Protein AF-F4Q6T4-F1 (afdb_monomer)

Secondary structure (DSSP, 8-state):
-PPPP----TTHHHHHHHS--PPPP--TT--TTTTT--HHHHHHHHHHHHH-------TT-----PPPP--PPP-

Foldseek 3Di:
DDDDDPDDPPCVVVVCPPVDPDDDDDDPCPPVVVVPDPPVVVVVVVVCVVPPDPDPDDPPDPPDPDPDPPDDDDD

pLDDT: mean 76.81, std 16.9, range [45.44, 96.62]

Radius of gyration: 28.97 Å; Cα contacts (8 Å, |Δi|>4): 6; chains: 1; bounding box: 29×60×88 Å

InterPro domains:
  IPR002673 Large ribosomal subunit protein eL29 [PF01779] (3-44)
  IPR002673 Large ribosomal subunit protein eL29 [PTHR12884] (1-55)

Structure (mmCIF, N/CA/C/O backbone):
data_AF-F4Q6T4-F1
#
_entry.id   AF-F4Q6T4-F1
#
loop_
_atom_site.group_PDB
_atom_site.id
_atom_site.type_symbol
_atom_site.label_atom_id
_atom_site.label_alt_id
_atom_site.label_comp_id
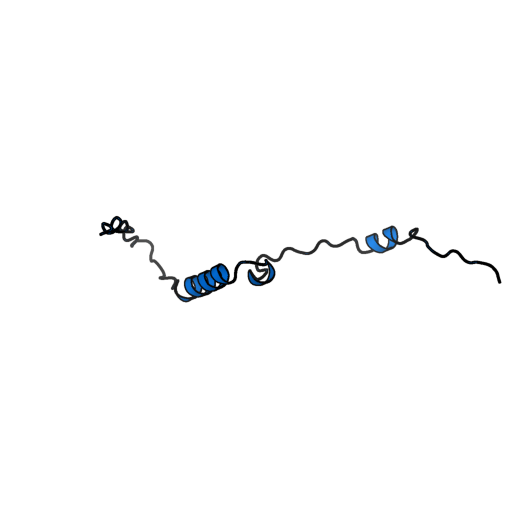_atom_s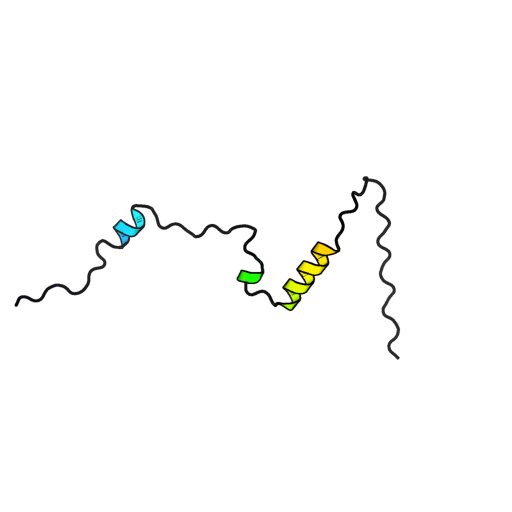ite.label_asym_id
_atom_site.label_entity_id
_atom_site.label_seq_id
_atom_site.pdbx_PDB_ins_code
_atom_site.Cartn_x
_atom_site.Cartn_y
_atom_site.Cartn_z
_atom_site.occupancy
_atom_site.B_iso_or_equiv
_atom_site.auth_seq_id
_atom_site.auth_comp_id
_atom_site.auth_asym_id
_atom_site.auth_atom_id
_atom_site.pdbx_PDB_model_num
ATOM 1 N N . MET A 1 1 ? 4.424 -31.226 -39.469 1.00 77.88 1 MET A N 1
ATOM 2 C CA . MET A 1 1 ? 4.116 -30.030 -38.651 1.00 77.88 1 MET A CA 1
ATOM 3 C C . MET A 1 1 ? 5.409 -29.500 -38.057 1.00 77.88 1 MET A C 1
ATOM 5 O O . MET A 1 1 ? 6.112 -30.263 -37.407 1.00 77.88 1 MET A O 1
ATOM 9 N N . ALA A 1 2 ? 5.757 -28.240 -38.313 1.00 85.12 2 ALA A N 1
ATOM 10 C CA . ALA A 1 2 ? 6.953 -27.639 -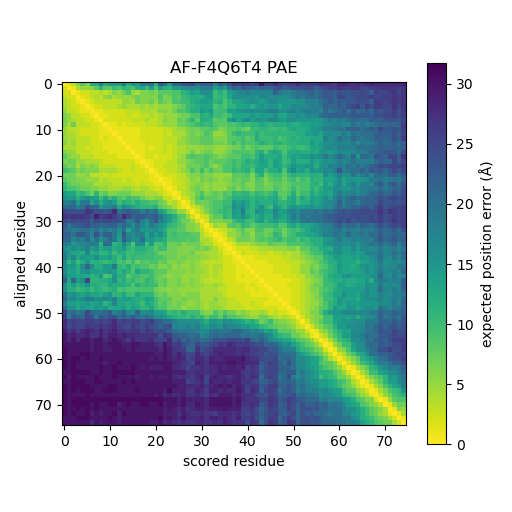37.728 1.00 85.12 2 ALA A CA 1
ATOM 11 C C . ALA A 1 2 ? 6.667 -27.203 -36.282 1.00 85.12 2 ALA A C 1
ATOM 13 O O . ALA A 1 2 ? 5.626 -26.606 -36.009 1.00 85.12 2 ALA A O 1
ATOM 14 N N . LYS A 1 3 ? 7.575 -27.519 -35.354 1.00 91.56 3 LYS A N 1
ATOM 15 C CA . LYS A 1 3 ? 7.459 -27.097 -33.952 1.00 91.56 3 LYS A CA 1
ATOM 16 C C . LYS A 1 3 ? 7.743 -25.597 -33.846 1.00 91.56 3 LYS A C 1
ATOM 18 O O . LYS A 1 3 ? 8.751 -25.129 -34.370 1.00 91.56 3 LYS A O 1
ATOM 23 N N . SER A 1 4 ? 6.880 -24.860 -33.154 1.00 92.50 4 SER A N 1
ATOM 24 C CA . SER A 1 4 ? 7.084 -23.446 -32.831 1.00 92.50 4 SER A CA 1
ATOM 25 C C . SER A 1 4 ? 7.776 -23.281 -31.470 1.00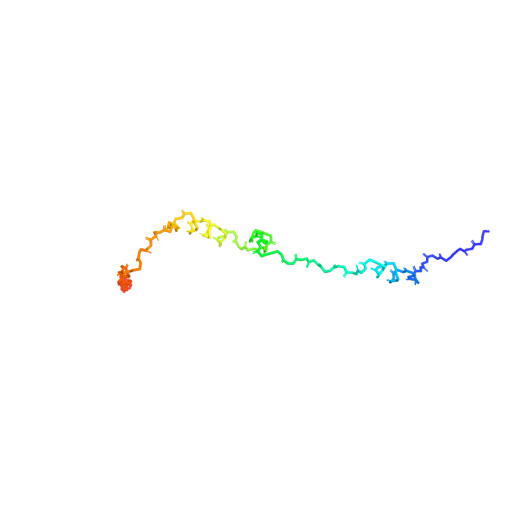 92.50 4 SER A C 1
ATOM 27 O O . SER A 1 4 ? 7.956 -24.237 -30.712 1.00 92.50 4 SER A O 1
ATOM 29 N N . LYS A 1 5 ? 8.221 -22.059 -31.160 1.00 93.31 5 LYS A N 1
ATOM 30 C CA . LYS A 1 5 ? 8.811 -21.735 -29.857 1.00 93.31 5 LYS A CA 1
ATOM 31 C C . LYS A 1 5 ? 7.710 -21.547 -28.811 1.00 93.31 5 LYS A C 1
ATOM 33 O O . LYS A 1 5 ? 6.831 -20.713 -28.987 1.00 93.31 5 LYS A O 1
ATOM 38 N N . ASN A 1 6 ? 7.817 -22.268 -27.696 1.00 92.12 6 ASN A N 1
ATOM 39 C CA . ASN A 1 6 ? 6.768 -22.324 -26.671 1.00 92.12 6 ASN A CA 1
ATOM 40 C C . ASN A 1 6 ? 6.809 -21.170 -25.644 1.00 92.12 6 ASN A C 1
ATOM 42 O O . ASN A 1 6 ? 5.831 -20.958 -24.936 1.00 92.12 6 ASN A O 1
ATOM 46 N N . HIS A 1 7 ? 7.917 -20.420 -25.529 1.00 95.00 7 HIS A N 1
ATOM 47 C CA . HIS A 1 7 ? 8.054 -19.346 -24.532 1.00 95.00 7 HIS A CA 1
ATOM 48 C C . HIS A 1 7 ? 9.055 -18.250 -24.948 1.00 95.00 7 HIS A C 1
ATOM 50 O O . HIS A 1 7 ? 10.091 -18.541 -25.555 1.00 95.00 7 HIS A O 1
ATOM 56 N N . SER A 1 8 ? 8.758 -16.988 -24.605 1.00 94.50 8 SER A N 1
ATOM 57 C CA . SER A 1 8 ? 9.656 -15.839 -24.793 1.00 94.50 8 SER A CA 1
ATOM 58 C C . SER A 1 8 ? 9.327 -14.674 -23.847 1.00 94.50 8 SER A C 1
ATOM 60 O O . SER A 1 8 ? 8.193 -14.185 -23.807 1.00 94.50 8 SER A O 1
ATOM 62 N N . THR A 1 9 ? 10.350 -14.170 -23.153 1.00 96.00 9 THR A N 1
ATOM 63 C CA . THR A 1 9 ? 10.272 -12.978 -22.281 1.00 96.00 9 THR A CA 1
ATOM 64 C C . THR A 1 9 ? 10.825 -11.715 -22.963 1.00 96.00 9 THR A C 1
ATOM 66 O O . THR A 1 9 ? 10.733 -10.621 -22.416 1.00 96.00 9 THR A O 1
ATOM 69 N N . HIS A 1 10 ? 11.317 -11.832 -24.204 1.00 96.62 10 HIS A N 1
ATOM 70 C CA . HIS A 1 10 ? 12.111 -10.812 -24.910 1.00 96.62 10 HIS A CA 1
ATOM 71 C C . HIS A 1 10 ? 11.510 -9.395 -24.904 1.00 96.62 10 HIS A C 1
ATOM 73 O O . HIS A 1 10 ? 12.223 -8.405 -24.815 1.00 96.62 10 HIS A O 1
ATOM 79 N N . HIS A 1 11 ? 10.185 -9.277 -24.998 1.00 96.06 11 HIS A N 1
ATOM 80 C CA . HIS A 1 11 ? 9.505 -7.980 -25.076 1.00 96.06 11 HIS A CA 1
ATOM 81 C C . HIS A 1 11 ? 8.675 -7.656 -23.819 1.00 96.06 11 HIS A C 1
ATOM 83 O O . HIS A 1 11 ? 7.913 -6.692 -23.795 1.00 96.06 11 HIS A O 1
ATOM 89 N N . GLN A 1 12 ? 8.778 -8.455 -22.756 1.00 95.31 12 GLN A N 1
ATOM 90 C CA . GLN A 1 12 ? 7.967 -8.234 -21.553 1.00 95.31 12 GLN A CA 1
ATOM 91 C C . GLN A 1 12 ? 8.443 -6.993 -20.800 1.00 95.31 12 GLN A C 1
ATOM 93 O O . GLN A 1 12 ? 7.648 -6.092 -20.543 1.00 95.31 12 GLN A O 1
ATOM 98 N N . GLU A 1 13 ? 9.749 -6.876 -20.563 1.00 95.69 13 GLU A N 1
ATOM 99 C CA . GLU A 1 13 ? 10.329 -5.726 -19.865 1.00 95.69 13 GLU A CA 1
ATOM 100 C C . GLU A 1 13 ? 10.077 -4.423 -20.618 1.00 95.69 13 GLU A C 1
ATOM 102 O O . GLU A 1 13 ? 9.595 -3.453 -20.034 1.00 95.69 13 GLU A O 1
ATOM 107 N N . ARG A 1 14 ? 10.289 -4.401 -21.939 1.00 95.94 14 ARG A N 1
ATOM 108 C CA . ARG A 1 14 ? 10.033 -3.196 -22.734 1.00 95.94 14 ARG A CA 1
ATOM 109 C C . ARG A 1 14 ? 8.559 -2.786 -22.687 1.00 95.94 14 ARG A C 1
ATOM 111 O O . ARG A 1 14 ? 8.295 -1.592 -22.614 1.00 95.94 14 ARG A O 1
ATOM 118 N N . LYS A 1 15 ? 7.594 -3.723 -22.703 1.00 96.00 15 LYS A N 1
ATOM 119 C CA . LYS A 1 15 ? 6.159 -3.395 -22.526 1.00 96.00 15 LYS A CA 1
ATOM 120 C C . LYS A 1 15 ? 5.873 -2.815 -21.149 1.00 96.00 15 LYS A C 1
ATOM 122 O O . LYS A 1 15 ? 5.196 -1.794 -21.072 1.00 96.00 15 LYS A O 1
ATOM 127 N N . ASN A 1 16 ? 6.409 -3.432 -20.100 1.00 95.19 16 ASN A N 1
ATOM 128 C CA . ASN A 1 16 ? 6.188 -3.003 -18.720 1.00 95.19 16 ASN A CA 1
ATOM 129 C C . ASN A 1 16 ? 6.694 -1.571 -18.487 1.00 95.19 16 ASN A C 1
ATOM 131 O O . ASN A 1 16 ? 6.071 -0.800 -17.761 1.00 95.19 16 ASN A O 1
ATOM 135 N N . HIS A 1 17 ? 7.781 -1.186 -19.160 1.00 96.38 17 HIS A N 1
ATOM 136 C CA . HIS A 1 17 ? 8.367 0.146 -19.037 1.00 96.38 17 HIS A CA 1
ATOM 137 C C . HIS A 1 17 ? 7.800 1.191 -20.012 1.00 96.38 17 HIS A C 1
ATOM 139 O O . HIS A 1 17 ? 8.044 2.371 -19.785 1.00 96.38 17 HIS A O 1
ATOM 145 N N . ARG A 1 18 ? 6.987 0.829 -21.027 1.00 95.56 18 ARG A N 1
ATOM 146 C CA . ARG A 1 18 ? 6.358 1.822 -21.938 1.00 95.56 18 ARG A CA 1
ATOM 147 C C . ARG A 1 18 ? 5.556 2.883 -21.183 1.00 95.56 18 ARG A C 1
ATOM 149 O O . ARG A 1 18 ? 5.650 4.059 -21.504 1.00 95.56 18 ARG A O 1
ATOM 156 N N . ASN A 1 19 ? 4.804 2.455 -20.171 1.00 92.69 19 ASN A N 1
ATOM 157 C CA . ASN A 1 19 ? 4.005 3.334 -19.310 1.00 92.69 19 ASN A CA 1
ATOM 158 C C . ASN A 1 19 ? 4.633 3.51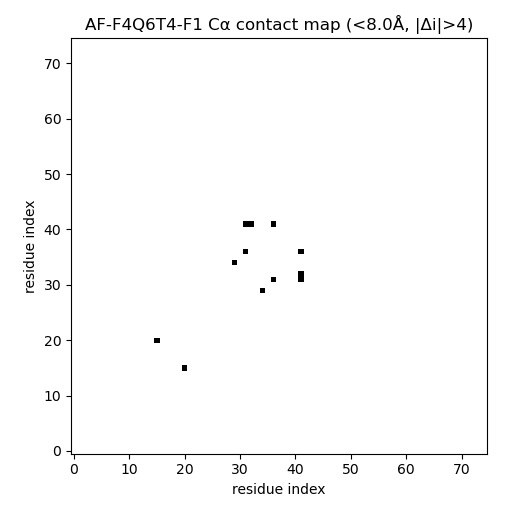1 -17.911 1.00 92.69 19 ASN A C 1
ATOM 160 O O . ASN A 1 19 ? 4.081 4.209 -17.054 1.00 92.69 19 ASN A O 1
ATOM 164 N N . GLY A 1 20 ? 5.792 2.880 -17.686 1.00 94.94 20 GLY A N 1
ATOM 165 C CA . GLY A 1 20 ? 6.452 2.743 -16.391 1.00 94.94 20 GLY A CA 1
ATOM 166 C C . GLY A 1 20 ? 5.723 1.798 -15.428 1.00 94.94 20 GLY A C 1
ATOM 167 O O . GLY A 1 20 ? 4.494 1.749 -15.373 1.00 94.94 20 GLY A O 1
ATOM 168 N N . ILE A 1 21 ? 6.491 1.087 -14.601 1.00 95.00 21 ILE A N 1
ATOM 169 C CA . ILE A 1 21 ? 5.948 0.258 -13.519 1.00 95.00 21 ILE A CA 1
ATOM 170 C C . ILE A 1 21 ? 5.516 1.188 -12.378 1.00 95.00 21 ILE A C 1
ATOM 172 O O . ILE A 1 21 ? 6.348 1.761 -11.672 1.00 95.00 21 ILE A O 1
ATOM 176 N N . LYS A 1 22 ? 4.204 1.389 -12.215 1.00 93.00 22 LYS A N 1
ATOM 177 C CA . LYS A 1 22 ? 3.657 2.267 -11.173 1.00 93.00 22 LYS A CA 1
ATOM 178 C C . LYS A 1 22 ? 3.666 1.557 -9.820 1.00 93.00 22 LYS A C 1
ATOM 180 O O . LYS A 1 22 ? 3.138 0.457 -9.688 1.00 93.00 22 LYS A O 1
ATOM 185 N N . LYS A 1 23 ? 4.236 2.211 -8.805 1.00 90.88 23 LYS A N 1
ATOM 186 C CA . LYS A 1 23 ? 4.131 1.764 -7.410 1.00 90.88 23 LYS A CA 1
ATOM 187 C C . LYS A 1 23 ? 2.724 2.073 -6.877 1.00 90.88 23 LYS A C 1
ATOM 189 O O . LYS A 1 23 ? 2.168 3.109 -7.252 1.00 90.88 23 LYS A O 1
ATOM 194 N N . PRO A 1 24 ? 2.143 1.225 -6.010 1.00 87.19 24 PRO A N 1
ATOM 195 C CA . PRO A 1 24 ? 0.888 1.558 -5.349 1.00 87.19 24 PRO A CA 1
ATOM 196 C C . PRO A 1 24 ? 1.076 2.822 -4.503 1.00 87.19 24 PRO A C 1
ATOM 198 O O . PRO A 1 24 ? 2.068 2.970 -3.789 1.00 87.19 24 PRO A O 1
ATOM 201 N N . VAL A 1 25 ? 0.129 3.751 -4.600 1.00 86.25 25 VAL A N 1
ATOM 202 C CA . VAL A 1 25 ? 0.134 4.967 -3.783 1.00 86.25 25 VAL A CA 1
ATOM 203 C C . VAL A 1 25 ? -0.351 4.601 -2.382 1.00 86.25 25 VAL A C 1
ATOM 205 O O . VAL A 1 25 ? -1.487 4.151 -2.236 1.00 86.25 25 VAL A O 1
ATOM 208 N N . SER A 1 26 ? 0.486 4.818 -1.363 1.00 77.56 26 SER A N 1
ATOM 209 C CA . SER A 1 26 ? 0.072 4.699 0.040 1.00 77.56 26 SER A CA 1
ATOM 210 C C . SER A 1 26 ? -0.912 5.822 0.360 1.00 77.56 26 SER A C 1
ATOM 212 O O . SER A 1 26 ? -0.549 7.001 0.334 1.00 77.56 26 SER A O 1
ATOM 214 N N . LYS A 1 27 ? -2.182 5.483 0.598 1.00 77.44 27 LYS A N 1
ATOM 215 C CA . LYS A 1 27 ? -3.192 6.474 0.975 1.00 77.44 27 LYS A CA 1
ATOM 216 C C . LYS A 1 27 ? -3.159 6.625 2.501 1.00 77.44 27 LYS A C 1
ATOM 218 O O . LYS A 1 27 ? -3.281 5.628 3.206 1.00 77.44 27 LYS A O 1
ATOM 223 N N . PRO A 1 28 ? -3.113 7.852 3.058 1.00 70.25 28 PRO A N 1
ATOM 224 C CA . PRO A 1 28 ? -3.028 8.083 4.510 1.00 70.25 28 PRO A CA 1
ATOM 225 C C . PRO A 1 28 ? -4.266 7.625 5.313 1.00 70.25 28 PRO A C 1
ATOM 227 O O . PRO A 1 28 ? -4.360 7.875 6.512 1.00 70.25 28 PRO A O 1
ATOM 230 N N . LYS A 1 29 ? -5.249 6.988 4.667 1.00 61.50 29 LYS A N 1
ATOM 231 C CA . LYS A 1 29 ? -6.497 6.506 5.270 1.00 61.50 29 LYS A CA 1
ATOM 232 C C . LYS A 1 29 ? -6.857 5.104 4.793 1.00 61.50 29 LYS A C 1
ATOM 234 O O . LYS A 1 29 ? -8.045 4.798 4.673 1.00 61.50 29 LYS A O 1
ATOM 239 N N . ASP A 1 30 ? -5.871 4.256 4.520 1.00 57.94 30 ASP A N 1
ATOM 240 C CA . ASP A 1 30 ? -6.166 2.833 4.421 1.00 57.94 30 ASP A CA 1
ATOM 241 C C . ASP A 1 30 ? -6.833 2.424 5.733 1.00 57.94 30 ASP A C 1
ATOM 243 O O . ASP A 1 30 ? -6.338 2.679 6.836 1.00 57.94 30 ASP A O 1
ATOM 247 N N . SER A 1 31 ? -8.079 1.967 5.616 1.00 65.25 31 SER A N 1
ATOM 248 C CA . SER A 1 31 ? -8.898 1.715 6.786 1.00 65.25 31 SER A CA 1
ATOM 249 C C . SER A 1 31 ? -8.150 0.694 7.645 1.00 65.25 31 SER A C 1
ATOM 251 O O . SER A 1 31 ? -7.691 -0.322 7.129 1.00 65.25 31 SER A O 1
ATOM 253 N N . LEU A 1 32 ? -8.011 0.942 8.954 1.00 67.50 32 LEU A N 1
ATOM 254 C CA . LEU A 1 32 ? -7.315 0.009 9.859 1.00 67.50 32 LEU A CA 1
ATOM 255 C C . LEU A 1 32 ? -7.868 -1.433 9.762 1.00 67.50 32 LEU A C 1
ATOM 257 O O . LEU A 1 32 ? -7.209 -2.381 10.170 1.00 67.50 32 LEU A O 1
ATOM 261 N N . LYS A 1 33 ? -9.067 -1.597 9.189 1.00 65.69 33 LYS A N 1
ATOM 262 C CA . LYS A 1 33 ? -9.687 -2.877 8.846 1.00 65.69 33 LYS A CA 1
ATOM 263 C C . LYS A 1 33 ? -8.908 -3.677 7.791 1.00 65.69 33 LYS A C 1
ATOM 265 O O . LYS A 1 33 ? -8.859 -4.893 7.900 1.00 65.69 33 LYS A O 1
ATOM 270 N N . HIS A 1 34 ? -8.307 -3.030 6.791 1.00 64.69 34 HIS A N 1
ATOM 271 C CA . HIS A 1 34 ? -7.515 -3.701 5.747 1.00 64.69 34 HIS A CA 1
ATOM 272 C C . HIS A 1 34 ? -6.061 -3.951 6.163 1.00 64.69 34 HIS A C 1
ATOM 274 O O . HIS A 1 34 ? -5.369 -4.725 5.514 1.00 64.69 34 HIS A O 1
ATOM 280 N N . ALA A 1 35 ? -5.615 -3.342 7.265 1.00 74.94 35 ALA A N 1
ATOM 281 C CA . ALA A 1 35 ? -4.285 -3.540 7.836 1.00 74.94 35 ALA A CA 1
ATOM 282 C C . ALA A 1 35 ? -4.200 -4.760 8.780 1.00 74.94 35 ALA A C 1
ATOM 284 O O . ALA A 1 35 ? -3.198 -4.926 9.469 1.00 74.94 35 ALA A O 1
ATOM 285 N N . GLY A 1 36 ? -5.252 -5.591 8.856 1.00 81.50 36 GLY A N 1
ATOM 286 C CA . GLY A 1 36 ? -5.266 -6.792 9.702 1.00 81.50 36 GLY A CA 1
ATOM 287 C C . GLY A 1 36 ? -5.215 -6.498 11.205 1.00 81.50 36 GLY A C 1
ATOM 288 O O . GLY A 1 36 ? -4.803 -7.347 11.989 1.00 81.50 36 GLY A O 1
ATOM 289 N N . VAL A 1 37 ? -5.604 -5.289 11.617 1.00 85.31 37 VAL A N 1
ATOM 290 C CA . VAL A 1 37 ? -5.589 -4.881 13.024 1.00 85.31 37 VAL A CA 1
ATOM 291 C C . VAL A 1 37 ? -6.622 -5.684 13.811 1.00 85.31 37 VAL A C 1
ATOM 293 O O . VAL A 1 37 ? -7.754 -5.858 13.356 1.00 85.31 37 VAL A O 1
ATOM 296 N N . ASP A 1 38 ? -6.245 -6.114 15.018 1.00 89.19 38 ASP A N 1
ATOM 297 C CA . ASP A 1 38 ? -7.122 -6.835 15.944 1.00 89.19 38 ASP A CA 1
ATOM 298 C C . ASP A 1 38 ? -8.494 -6.126 16.077 1.00 89.19 38 ASP A C 1
ATOM 300 O O . ASP A 1 38 ? -8.552 -4.927 16.406 1.00 89.19 38 ASP A O 1
ATOM 304 N N . PRO A 1 39 ? -9.615 -6.847 15.868 1.00 88.81 39 PRO A N 1
ATOM 305 C CA . PRO A 1 39 ? -10.967 -6.344 16.096 1.00 88.81 39 PRO A CA 1
ATOM 306 C C . PRO A 1 39 ? -11.165 -5.601 17.427 1.00 88.81 39 PRO A C 1
ATOM 308 O O . PRO A 1 39 ? -11.943 -4.640 17.480 1.00 88.81 39 PRO A O 1
ATOM 311 N N . LYS A 1 40 ? -10.454 -5.983 18.498 1.00 91.38 40 LYS A N 1
ATOM 312 C CA . LYS A 1 40 ? -10.512 -5.306 19.804 1.00 91.38 40 LYS A CA 1
ATOM 313 C C . LYS A 1 40 ? -9.998 -3.870 19.729 1.00 91.38 40 LYS A C 1
ATOM 315 O O . LYS A 1 40 ? -10.648 -2.952 20.240 1.00 91.38 40 LYS A O 1
ATOM 320 N N . ILE A 1 41 ? -8.875 -3.659 19.046 1.00 87.31 41 ILE A N 1
ATOM 321 C CA . ILE A 1 41 ? -8.276 -2.333 18.857 1.00 87.31 41 ILE A CA 1
ATOM 322 C C . ILE A 1 41 ? -9.179 -1.479 17.959 1.00 87.31 41 ILE A C 1
ATOM 324 O O . ILE A 1 41 ? -9.447 -0.318 18.277 1.00 87.31 41 ILE A O 1
ATOM 328 N N . LEU A 1 42 ? -9.743 -2.064 16.897 1.00 87.81 42 LEU A N 1
ATOM 329 C CA . LEU A 1 42 ? -10.699 -1.377 16.020 1.00 87.81 42 LEU A CA 1
ATOM 330 C C . LEU A 1 42 ? -11.954 -0.917 16.777 1.00 87.81 42 LEU A C 1
ATOM 332 O O . LEU A 1 42 ? -12.420 0.214 16.594 1.00 87.81 42 LEU A O 1
ATOM 336 N N . ARG A 1 43 ? -12.492 -1.772 17.657 1.00 90.06 43 ARG A N 1
ATOM 337 C CA . ARG A 1 43 ? -13.640 -1.443 18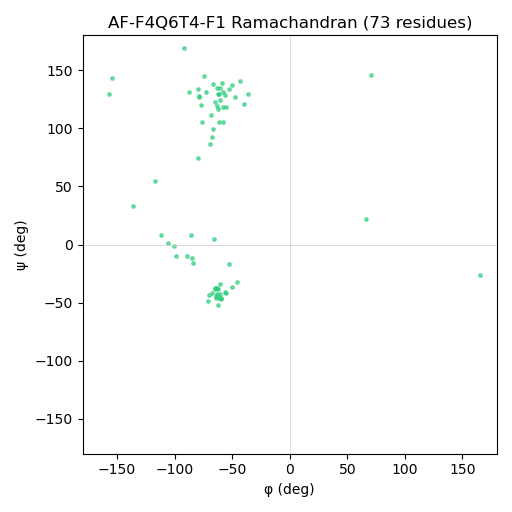.512 1.00 90.06 43 ARG A CA 1
ATOM 338 C C . ARG A 1 43 ? -13.305 -0.309 19.477 1.00 90.06 43 ARG A C 1
ATOM 340 O O . ARG A 1 43 ? -14.126 0.597 19.615 1.00 90.06 43 ARG A O 1
ATOM 347 N N . ASN A 1 44 ? -12.119 -0.332 20.086 1.00 89.81 44 ASN A N 1
ATOM 348 C CA . ASN A 1 44 ? -11.668 0.725 20.986 1.00 89.81 44 ASN A CA 1
ATOM 349 C C . ASN A 1 44 ? -11.540 2.070 20.257 1.00 89.81 44 ASN A C 1
ATOM 351 O O . ASN A 1 44 ? -12.192 3.032 20.645 1.00 89.81 44 ASN A O 1
ATOM 355 N N . ILE A 1 45 ? -10.822 2.119 19.128 1.00 87.94 45 ILE A N 1
ATOM 356 C CA . ILE A 1 45 ? -10.641 3.346 18.330 1.00 87.94 45 ILE A CA 1
ATOM 357 C C . ILE A 1 45 ? -11.990 3.952 17.923 1.00 87.94 45 ILE A C 1
ATOM 359 O O . ILE A 1 45 ? -12.169 5.170 17.986 1.00 87.94 45 ILE A O 1
ATOM 363 N N . ARG A 1 46 ? -12.962 3.116 17.526 1.00 87.56 46 ARG A N 1
ATOM 364 C CA . ARG A 1 46 ? -14.321 3.569 17.194 1.00 87.56 46 ARG A CA 1
ATOM 365 C C . ARG A 1 46 ? -14.997 4.257 18.382 1.00 87.56 46 ARG A C 1
ATOM 367 O O . ARG A 1 46 ? -15.593 5.316 18.204 1.00 87.56 46 ARG A O 1
ATOM 374 N N . LEU A 1 47 ? -14.921 3.660 19.570 1.00 90.44 47 LEU A N 1
ATOM 375 C CA . LEU A 1 47 ? -15.536 4.204 20.782 1.00 90.44 47 LEU A CA 1
ATOM 376 C C . LEU A 1 47 ? -14.817 5.470 21.261 1.00 90.44 47 LEU A C 1
ATOM 378 O O . LEU A 1 47 ? -15.480 6.464 21.548 1.00 90.44 47 LEU A O 1
ATOM 382 N N . SER A 1 48 ? -13.483 5.480 21.259 1.00 87.75 48 SER A N 1
ATOM 383 C CA . SER A 1 48 ? -12.683 6.654 21.618 1.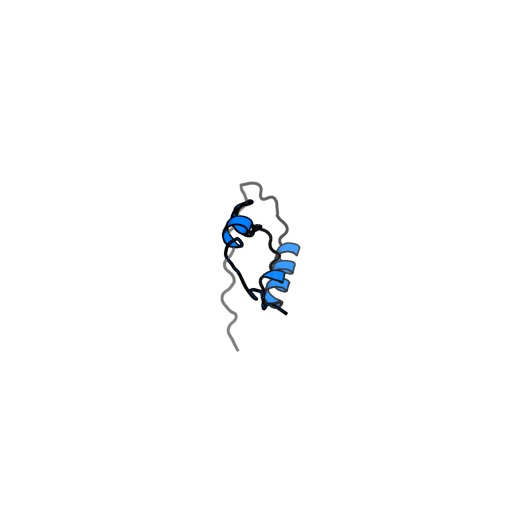00 87.75 48 SER A CA 1
ATOM 384 C C . SER A 1 48 ? -12.987 7.837 20.701 1.00 87.75 48 SER A C 1
ATOM 386 O O . SER A 1 48 ? -13.243 8.929 21.188 1.00 87.75 48 SER A O 1
ATOM 388 N N . ARG A 1 49 ? -13.042 7.631 19.377 1.00 85.56 49 ARG A N 1
ATOM 389 C CA . ARG A 1 49 ? -13.392 8.700 18.423 1.00 85.56 49 ARG A CA 1
ATOM 390 C C . ARG A 1 49 ? -14.824 9.202 18.595 1.00 85.56 49 ARG A C 1
ATOM 392 O O . ARG A 1 49 ? -15.050 10.396 18.461 1.00 85.56 49 ARG A O 1
ATOM 399 N N . LYS A 1 50 ? -15.778 8.311 18.892 1.00 87.00 50 LYS A N 1
ATOM 400 C CA . LYS A 1 50 ? -17.184 8.683 19.124 1.00 87.00 50 LYS A CA 1
ATOM 401 C C . LYS A 1 50 ? -17.347 9.558 20.372 1.00 87.00 50 LYS A C 1
ATOM 403 O O . LYS A 1 50 ? -18.158 10.477 20.367 1.00 87.00 50 LYS A O 1
ATOM 408 N N . ASN A 1 51 ? -16.586 9.259 21.423 1.00 84.12 51 ASN A N 1
ATOM 409 C CA . ASN A 1 51 ? -16.752 9.882 22.736 1.00 84.12 51 ASN A CA 1
ATOM 410 C C . ASN A 1 51 ? -15.757 11.024 23.007 1.00 84.12 51 ASN A C 1
ATOM 412 O O . ASN A 1 51 ? -15.942 11.766 23.967 1.00 84.12 51 ASN A O 1
ATOM 416 N N . ASN A 1 52 ? -14.738 11.206 22.163 1.00 79.56 52 ASN A N 1
ATOM 417 C CA . ASN A 1 52 ? -13.817 12.339 22.228 1.00 79.56 52 ASN A CA 1
ATOM 418 C C . ASN A 1 52 ? -14.463 13.583 21.596 1.00 79.56 52 ASN A C 1
ATOM 420 O O . ASN A 1 52 ? -14.161 13.969 20.464 1.00 79.56 52 ASN A O 1
ATOM 424 N N . LYS A 1 53 ? -15.418 14.177 22.320 1.00 74.56 53 LYS A N 1
ATOM 425 C CA . LYS A 1 53 ? -15.987 15.480 21.970 1.00 74.56 53 LYS A CA 1
ATOM 426 C C . LYS A 1 53 ? -14.858 16.503 22.054 1.00 74.56 53 LYS A C 1
ATOM 428 O O . LYS A 1 53 ? -14.287 16.694 23.123 1.00 74.56 53 LYS A O 1
ATOM 433 N N . ARG A 1 54 ? -14.538 17.165 20.939 1.00 67.19 54 ARG A N 1
ATOM 434 C CA . ARG A 1 54 ? -13.637 18.321 20.961 1.00 67.19 54 ARG A CA 1
ATOM 435 C C . ARG A 1 54 ? -14.364 19.421 21.723 1.00 67.19 54 ARG A C 1
ATOM 437 O O . ARG A 1 54 ? -15.245 20.065 21.162 1.00 67.19 54 ARG A O 1
ATOM 444 N N . THR A 1 55 ? -14.043 19.604 22.995 1.00 62.50 55 THR A N 1
ATOM 445 C CA . THR A 1 55 ? -14.335 20.872 23.653 1.00 62.50 55 THR A CA 1
ATOM 446 C C . THR A 1 55 ? -13.466 21.913 22.942 1.00 62.50 55 THR A C 1
ATOM 448 O O . THR A 1 55 ? -12.253 21.706 22.820 1.00 62.50 55 THR A O 1
ATOM 451 N N . PRO A 1 56 ? -14.038 22.981 22.359 1.00 56.50 56 PRO A N 1
ATOM 452 C CA . PRO A 1 56 ? -13.229 24.097 21.908 1.00 56.50 56 PRO A CA 1
ATOM 453 C C . PRO A 1 56 ? -12.659 24.745 23.169 1.00 56.50 56 PRO A C 1
ATOM 455 O O . PRO A 1 56 ? -13.320 25.558 23.802 1.00 56.50 56 PRO A O 1
ATOM 458 N N . TYR A 1 57 ? -11.464 24.326 23.585 1.00 50.19 57 TYR A N 1
ATOM 459 C CA . TYR A 1 57 ? -10.736 25.070 24.599 1.00 50.19 57 TYR A CA 1
ATOM 460 C C . TYR A 1 57 ? -10.447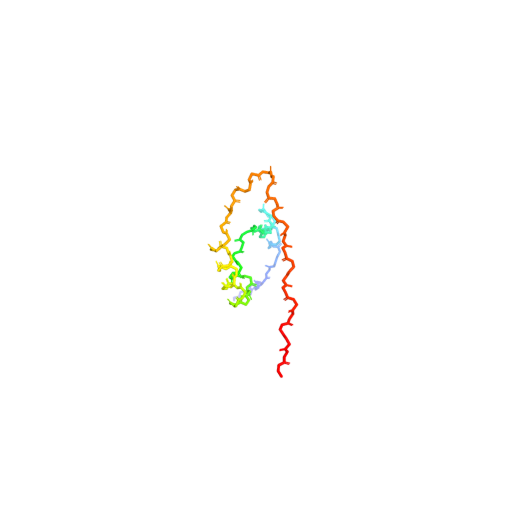 26.452 24.024 1.00 50.19 57 TYR A C 1
ATOM 462 O O . TYR A 1 57 ? -9.732 26.596 23.026 1.00 50.19 57 TYR A O 1
ATOM 470 N N . VAL A 1 58 ? -11.018 27.464 24.666 1.00 49.84 58 VAL A N 1
ATOM 471 C CA . VAL A 1 58 ? -10.462 28.808 24.634 1.00 49.84 58 VAL A CA 1
ATOM 472 C C . VAL A 1 58 ? -9.088 28.684 25.302 1.00 49.84 58 VAL A C 1
ATOM 474 O O . VAL A 1 58 ? -8.917 27.953 26.275 1.00 49.84 58 VAL A O 1
ATOM 477 N N . ARG A 1 59 ? -8.042 29.281 24.726 1.00 45.44 59 ARG A N 1
ATOM 478 C CA . ARG A 1 59 ? -6.715 29.265 25.359 1.00 45.44 59 ARG A CA 1
ATOM 479 C C . ARG A 1 59 ? -6.827 29.974 26.717 1.00 45.44 59 ARG A C 1
ATOM 481 O O . ARG A 1 59 ? -6.924 31.194 26.731 1.00 45.44 59 ARG A O 1
ATOM 488 N N . GLY A 1 60 ? -6.815 29.224 27.820 1.00 52.88 60 GLY A N 1
ATOM 489 C CA . GLY A 1 60 ? -6.837 29.782 29.181 1.00 52.88 60 GLY A CA 1
ATOM 490 C C . GLY A 1 60 ? -7.173 28.782 30.291 1.00 52.88 60 GLY A C 1
ATOM 491 O O . GLY A 1 60 ? -6.706 28.927 31.412 1.00 52.88 60 GLY A O 1
ATOM 492 N N . ASP A 1 61 ? -7.909 27.724 29.973 1.00 47.16 61 ASP A N 1
ATOM 493 C CA . ASP A 1 61 ? -8.464 26.778 30.942 1.00 47.16 61 ASP A CA 1
ATOM 494 C C . ASP A 1 61 ? -7.892 25.363 30.752 1.00 47.16 61 ASP A C 1
ATOM 496 O O . ASP A 1 61 ? -8.611 24.371 30.660 1.00 47.16 61 ASP A O 1
ATOM 500 N N . LEU A 1 62 ? -6.557 25.236 30.759 1.00 56.00 62 LEU A N 1
ATOM 501 C CA . LEU A 1 62 ? -5.947 23.963 31.159 1.00 56.00 62 LEU A CA 1
ATOM 502 C C . LEU A 1 62 ? -6.194 23.775 32.663 1.00 56.00 62 LEU A C 1
ATOM 504 O O . LEU A 1 62 ? -5.360 24.115 33.499 1.00 56.00 62 LEU A O 1
ATOM 508 N N . GLN A 1 63 ? -7.345 23.207 33.022 1.00 54.75 63 GLN A N 1
ATOM 509 C CA . GLN A 1 63 ? -7.447 22.518 34.302 1.00 54.75 63 GLN A CA 1
ATOM 510 C C . GLN A 1 63 ? -6.391 21.410 34.308 1.00 54.75 63 GLN A C 1
ATOM 512 O O . GLN A 1 63 ? -6.402 20.516 33.460 1.00 54.75 63 GLN A O 1
ATOM 517 N N . VAL A 1 64 ? -5.457 21.517 35.254 1.00 53.50 64 VAL A N 1
ATOM 518 C CA . VAL A 1 64 ? -4.461 20.501 35.603 1.00 53.50 64 VAL A CA 1
ATOM 519 C C . VAL A 1 64 ? -5.126 19.127 35.562 1.00 53.50 64 VAL A C 1
ATOM 521 O O . VAL A 1 64 ? -6.102 18.891 36.277 1.00 53.50 64 VAL A O 1
ATOM 524 N N . GLN A 1 65 ? -4.614 18.218 34.728 1.00 52.81 65 GLN A N 1
ATOM 525 C CA . GLN A 1 65 ? -4.997 16.813 34.816 1.00 52.81 65 GLN A CA 1
ATOM 526 C C . GLN A 1 65 ? -4.640 16.349 36.231 1.00 52.81 65 GLN A C 1
ATOM 528 O O . GLN A 1 65 ? -3.463 16.210 36.561 1.00 52.81 65 GLN A O 1
ATOM 533 N N . LYS A 1 66 ? -5.641 16.179 37.102 1.00 50.12 66 LYS A N 1
ATOM 534 C CA . LYS A 1 66 ? -5.406 15.605 38.427 1.00 50.12 66 LYS A CA 1
ATOM 535 C C . LYS A 1 66 ? -4.881 14.179 38.218 1.00 50.12 66 LYS A C 1
ATOM 537 O O . LYS A 1 66 ? -5.503 13.441 37.448 1.00 50.12 66 LYS A O 1
ATOM 542 N N . PRO A 1 67 ? -3.760 13.780 38.847 1.00 52.72 67 PRO A N 1
ATOM 543 C CA . PRO A 1 67 ? -3.278 12.413 38.728 1.00 52.72 67 PRO A CA 1
ATOM 544 C C . PRO A 1 67 ? -4.359 11.454 39.232 1.00 52.72 67 PRO A C 1
ATOM 546 O O . PRO A 1 67 ? -5.037 11.730 40.226 1.00 52.72 67 PRO A O 1
ATOM 549 N N . HIS A 1 68 ? -4.536 10.343 38.516 1.00 47.41 68 HIS A N 1
ATOM 550 C CA . HIS A 1 68 ? -5.432 9.274 38.937 1.00 47.41 68 HIS A CA 1
ATOM 551 C C . HIS A 1 68 ? -5.081 8.848 40.372 1.00 47.41 68 HIS A C 1
ATOM 553 O O . HIS A 1 68 ? -3.894 8.659 40.655 1.00 47.41 68 HIS A O 1
ATOM 559 N N . PRO A 1 69 ? -6.073 8.694 41.274 1.00 53.59 69 PRO A N 1
ATOM 560 C CA . PRO A 1 69 ? -5.813 8.174 42.605 1.00 53.59 69 PRO A CA 1
ATOM 561 C C . PRO A 1 69 ? -5.141 6.811 42.455 1.00 53.59 69 PRO A C 1
ATOM 563 O O . PRO A 1 69 ? -5.585 5.955 41.685 1.00 53.59 69 PRO A O 1
ATOM 566 N N . THR A 1 70 ? -4.016 6.675 43.145 1.00 56.78 70 THR A N 1
ATOM 567 C CA . THR A 1 70 ? -3.229 5.456 43.274 1.00 56.78 70 THR A CA 1
ATOM 568 C C . THR A 1 70 ? -4.133 4.247 43.509 1.00 56.78 70 THR A C 1
ATOM 570 O O . THR A 1 70 ? -5.152 4.334 44.194 1.00 56.78 70 THR A O 1
ATOM 573 N N . ALA A 1 71 ? -3.763 3.133 42.873 1.00 55.59 71 ALA A N 1
ATOM 574 C CA . ALA A 1 71 ? -4.473 1.861 42.887 1.00 55.59 71 ALA A CA 1
ATOM 575 C C . ALA A 1 71 ? -5.115 1.552 44.249 1.00 55.59 71 ALA A C 1
ATOM 577 O O . ALA A 1 71 ? -4.447 1.596 45.282 1.00 55.59 71 ALA A O 1
ATOM 578 N N . ALA A 1 72 ? -6.407 1.213 44.228 1.00 60.06 72 ALA A N 1
ATOM 579 C CA . ALA A 1 72 ? -7.105 0.701 45.399 1.00 60.06 72 ALA A CA 1
ATOM 580 C C . ALA A 1 72 ? -6.298 -0.453 46.028 1.00 60.06 72 ALA A C 1
ATOM 582 O O . ALA A 1 72 ? -5.786 -1.298 45.280 1.00 60.06 72 ALA A O 1
ATOM 583 N N . PRO A 1 73 ? -6.173 -0.520 47.367 1.00 59.72 73 PRO A N 1
ATOM 584 C CA . PRO A 1 73 ? -5.502 -1.639 48.006 1.00 59.72 73 PRO A CA 1
ATOM 585 C C . PRO A 1 73 ? -6.253 -2.922 47.642 1.00 59.72 73 PRO A C 1
ATOM 587 O O . PRO A 1 73 ? -7.469 -3.023 47.824 1.00 59.72 73 PRO A O 1
ATOM 590 N N . LYS A 1 74 ? -5.529 -3.888 47.068 1.00 62.78 74 LYS A N 1
ATOM 591 C CA . LYS A 1 74 ? -6.058 -5.236 46.864 1.00 62.78 74 LYS A CA 1
ATOM 592 C C . LYS A 1 74 ? -6.371 -5.819 48.246 1.00 62.78 74 LYS A C 1
ATOM 594 O O . LYS A 1 74 ? -5.528 -5.720 49.136 1.00 62.78 74 LYS A O 1
ATOM 599 N N . LYS A 1 75 ? -7.587 -6.345 48.405 1.00 54.47 75 LYS A N 1
ATOM 600 C CA . LYS A 1 75 ? -7.966 -7.159 49.566 1.00 54.47 75 LYS A CA 1
ATOM 601 C C . LYS A 1 75 ? -7.146 -8.441 49.604 1.00 54.47 75 LYS A C 1
ATOM 603 O O . LYS A 1 75 ? -6.832 -8.944 48.500 1.00 54.47 75 LYS A O 1
#

Sequence (75 aa):
MAKSKNHSTHHQERKNHRNGIKKPVSKPKDSLKHAGVDPKILRNIRLSRKNNKRTPYVRGDLQVQKPHPTAAPKK

Solvent-accessible surface area (backbone atoms only — not comparable to full-atom values): 5437 Å² total; per-residue (Å²): 135,86,84,76,87,90,81,82,66,88,62,50,64,62,58,50,52,72,82,47,81,78,76,87,79,87,61,101,70,68,54,60,75,80,72,73,53,56,68,67,58,56,55,46,53,56,52,51,62,72,68,58,69,81,72,84,73,63,95,84,72,81,72,74,82,73,76,77,80,73,79,78,83,80,128

Organism: Cavenderia fasciculata (NCBI:txid261658)

Mean predicted aligned error: 14.8 Å

=== Feature glossary ===
A reading guide for the features in this record.

Start from the sequence.

  · This is the polypeptide sequence — one letter per residue, N-terminus first. Length ranges from a few dozen residues for small domains to over a thousand for large multi-domain proteins.

Fold it, and you get atomic coordinates and the backbone conformation that goes with them.

  · Structure coordinates are given as an mmCIF _atom_site loop: one row per atom with element, residue name, chain id, sequence number, and x/y/z position in Å. Only the four main-chain atoms per residue are included here; side chains are omitted to keep the record compact.

  · Backbone dihedral angles. Every residue except chain termini has a φ (preceding-C → N → Cα → C) and a ψ (N → Cα → C → next-N). They are reported in degrees following the IUPAC sign convention. Secondary structure is essentially a statement about which (φ, ψ) basin each residue occupies.

  · The SS8 string is DSSP's per-residue secondary-structure call. α-helix (H) means an i→i+4 H-bond ladder; β-strand (E) means the residue participates in a β-sheet; 3₁₀ (G) and π (I) are tighter and wider helices; T/S are turns/bends; '-' is loop.

  · SS3 is a coarse helix/strand/coil call (letters a/b/c) made by the P-SEA algorithm from inter-Cα distances and dihedrals. It is less detailed than DSSP but needs only Cα positions.

Summarize the fold with a handful of shape descriptors and a per-residue structural alphabet.

  · Radius of gyration (Rg) is the root-mean-square distance of Cα atoms from their centroid — a single number for overall size and compactness. A globular domain of N residues has Rg ≈ 2.2·N^0.38 Å; an extended or disordered chain has a much larger Rg. The Cα contact count is the number of residue pairs whose Cα atoms are within 8 Å and are more than four positions apart in sequence — a standard proxy for tertiary packing density. The bounding box is the smallest axis-aligned box enclosing all Cα atoms.

  · The Foldseek 3Di string encodes local tertiary geometry as a 20-letter alphabet — one character per residue — derived from the relative positions of nearby Cα atoms. Unlike the amino-acid sequence, 3Di is a direct function of the 3D structure, so two proteins with the same fold have similar 3Di strings even at low sequence identity.

  · Solvent-accessible surface area (SASA) is the area in Å² traced out by the centre of a 1.4 Å probe sphere (a water molecule) rolled over the protein's van der Waals surface (Shrake–Rupley / Lee–Richards construction). Buried residues have near-zero SASA; fully exposed residues can exceed 200 Å². The total SASA scales roughly with the number of surface residues.

Ask how reliable the model is.

  · pLDDT (predicted Local Distance Difference Test) is AlphaFold's per-residue confidence score, ranging from 0 to 100. Values above 90 indicate high confidence (typically well-packed cores); 70–90 is confident; 50–70 low confidence; below 50 usually means the region is disordered or the prediction is unreliable there. AlphaFold stores pLDDT in the mmCIF B-factor column.

  · B-factor (Debye–Waller factor) reflects atomic displacement in the crystal lattice. It is an experimental observable (units Å²), not a prediction; low values mean the atom is pinned down, high values mean it moves or is heterogeneous across the crystal.

  · Predicted Aligned Error (PAE) is an AlphaFold confidence matrix: entry (i, j) is the expected error in the position of residue j, in ångströms, when the prediction is superimposed on the true structure at residue i. Low PAE within a block of residues means that block is internally rigid and well-predicted; high PAE between two blocks means their relative placement is uncertain even if 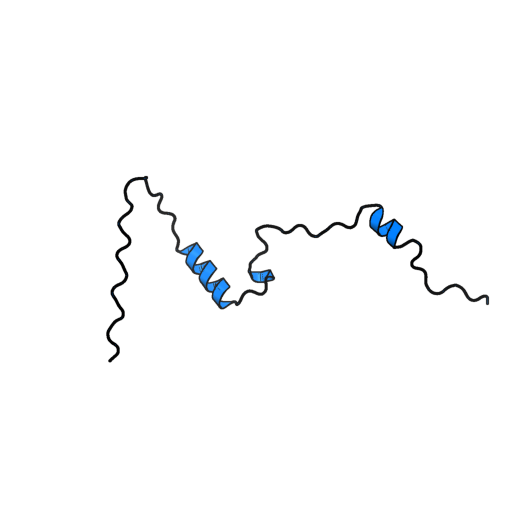each block individually is confident.

Place it in context: what it resembles, what it is annotated as, and how it looks.

  · Nearest PDB neighbors are the top structural matches found by Foldseek when searching this structure against the entire Protein Data Bank. Each hit reports a TM-score (0 to 1; >0.5 almost always implies the same fold) and an E-value. These are *structural* homologs — they may share no detectable sequence similarity.

  · Functional annotations link the protein to curated databases. InterPro entries identify conserved domains and families by matching the sequence against member-database signatures (Pfam, PROSITE, CDD, …). Gene Ontology (GO) terms describe molecular function, biological process, and cellular component in a controlled vocabulary. CATH places the structure in a hierarchical fold classification (Class/Architecture/Topology/Homologous-superfamily). The organism is the source species.

  · Three diagnostic plots accompany the record. The Cα contact map visualizes the tertiary structure as a 2D adjacency matrix (8 Å cutoff, sequence-local contacts suppressed). The Ramachandran plot shows the distribution of backbone (φ, ψ) torsions, with points in the α and β basins reflecting secondary structure content. The PAE plot shows AlphaFold's inter-residue confidence as a color matrix.

  · Six rendered views show the 3D structure from the faces of a cube — i.e. along ±x, ±y, ±z. Rendering representation is drawn randomly per protein from cartoon (secondary-structure ribbons), sticks (backbone bonds), or molecular surface; coloring is either N→C rainbow (blue at the N-terminus through red at the C-terminus) or one color per chain.